Protein AF-A0A553GYI3-F1 (afdb_monomer)

Solvent-accessible surface area (backbone atoms only — not comparable to full-atom values): 8095 Å² total; per-residue (Å²): 135,85,79,79,66,85,80,42,72,67,53,50,47,50,53,42,40,75,44,46,32,58,53,57,72,80,40,78,43,75,52,70,66,62,56,59,70,70,54,54,85,76,44,26,36,29,45,31,38,32,39,25,44,43,96,91,39,83,45,77,50,72,36,39,35,34,48,48,98,89,62,48,64,34,32,37,47,100,90,34,72,37,76,42,65,71,62,48,18,70,77,68,65,23,85,49,63,40,49,51,31,35,29,43,37,49,65,24,78,34,83,45,77,44,95,89,56,53,69,46,81,40,67,64,55,57,80,74,84,80,76,77,77,71,85,79,125

Nearest PDB structures (foldseek):
  8brf-assembly1_BBB  TM=6.113E-01  e=5.119E-04  Yersinia enterocolitica
  8brf-assembly1_AAA  TM=6.196E-01  e=8.905E-04  Yersinia enterocolitica
  6e2q-assembly2_B  TM=3.342E-01  e=2.825E-01  Homo sapiens
  6e2q-assembly1_A  TM=3.358E-01  e=2.986E-01  Homo sapiens
  7w3h-assembly1_x  TM=4.274E-01  e=4.163E-01  Homo sapiens

pLDDT: mean 78.38, std 17.61, range [25.88, 95.12]

Radius of gyration: 17.01 Å; Cα contacts (8 Å, |Δi|>4): 249; chains: 1; bounding box: 33×55×49 Å

Organism: NCBI:txid2593654

Structure (mmCIF, N/CA/C/O backbone):
data_AF-A0A553GYI3-F1
#
_entry.id   AF-A0A553GYI3-F1
#
loop_
_atom_site.group_PDB
_atom_site.id
_atom_site.type_symbol
_atom_site.label_atom_id
_atom_site.label_alt_id
_atom_site.label_comp_id
_atom_site.label_asym_id
_atom_site.label_entity_id
_atom_site.label_seq_id
_atom_site.pdbx_PDB_ins_code
_atom_site.Cartn_x
_atom_site.Cartn_y
_atom_site.Cartn_z
_atom_site.occupancy
_atom_site.B_iso_or_equiv
_atom_site.auth_seq_id
_atom_site.auth_comp_id
_atom_site.auth_asym_id
_atom_site.auth_atom_id
_atom_site.pdbx_PDB_model_num
ATOM 1 N N . MET A 1 1 ? 20.764 -22.809 6.190 1.00 31.16 1 MET A N 1
ATOM 2 C CA . MET A 1 1 ? 20.526 -21.405 5.790 1.00 31.16 1 MET A CA 1
ATOM 3 C C . MET A 1 1 ? 19.316 -21.382 4.873 1.00 31.16 1 MET A C 1
ATOM 5 O O . MET A 1 1 ? 19.435 -21.815 3.736 1.00 31.16 1 MET A O 1
ATOM 9 N N . HIS A 1 2 ? 18.145 -20.973 5.362 1.00 30.23 2 HIS A N 1
ATOM 10 C CA . HIS A 1 2 ? 16.983 -20.775 4.495 1.00 30.23 2 HIS A CA 1
ATOM 11 C C . HIS A 1 2 ? 17.112 -19.396 3.845 1.00 30.23 2 HIS A C 1
ATOM 13 O O . HIS A 1 2 ? 16.988 -18.383 4.527 1.00 30.23 2 HIS A O 1
ATOM 19 N N . GLN A 1 3 ? 17.404 -19.350 2.543 1.00 25.88 3 GLN A N 1
ATOM 20 C CA . GLN A 1 3 ? 17.161 -18.144 1.757 1.00 25.88 3 GLN A CA 1
ATOM 21 C C . GLN A 1 3 ? 15.650 -17.904 1.771 1.00 25.88 3 GLN A C 1
ATOM 23 O O . GLN A 1 3 ? 14.891 -18.672 1.180 1.00 25.88 3 GLN A O 1
ATOM 28 N N . ALA A 1 4 ? 15.204 -16.879 2.495 1.00 32.81 4 ALA A N 1
ATOM 29 C CA . ALA A 1 4 ? 13.847 -16.380 2.359 1.00 32.81 4 ALA A CA 1
ATOM 30 C C . ALA A 1 4 ? 13.695 -15.883 0.914 1.00 32.81 4 ALA A C 1
ATOM 32 O O . ALA A 1 4 ? 14.394 -14.958 0.500 1.00 32.81 4 ALA A O 1
ATOM 33 N N . GLY A 1 5 ? 12.840 -16.542 0.128 1.00 38.22 5 GLY A N 1
ATOM 34 C CA . GLY A 1 5 ? 12.457 -16.054 -1.196 1.00 38.22 5 GLY A CA 1
ATOM 35 C C . GLY A 1 5 ? 11.817 -14.659 -1.110 1.00 38.22 5 GLY A C 1
ATOM 36 O O . GLY A 1 5 ? 11.499 -14.197 -0.010 1.00 38.22 5 GLY A O 1
ATOM 37 N N . PRO A 1 6 ? 11.616 -13.966 -2.245 1.00 52.84 6 PRO A N 1
ATOM 38 C CA . PRO A 1 6 ? 10.944 -12.670 -2.244 1.00 52.84 6 PRO A CA 1
ATOM 39 C C . PRO A 1 6 ? 9.580 -12.796 -1.550 1.00 52.84 6 PRO A C 1
ATOM 41 O O . PRO A 1 6 ? 8.771 -13.651 -1.912 1.00 52.84 6 PRO A O 1
ATOM 44 N N . LEU A 1 7 ? 9.343 -11.973 -0.523 1.00 63.25 7 LEU A N 1
ATOM 45 C CA . LEU A 1 7 ? 8.079 -11.940 0.213 1.00 63.25 7 LEU A CA 1
ATOM 46 C C . LEU A 1 7 ? 6.941 -11.588 -0.753 1.00 63.25 7 LEU A C 1
ATOM 48 O O . LEU A 1 7 ? 6.833 -10.455 -1.217 1.00 63.25 7 LEU A O 1
ATOM 52 N N . THR A 1 8 ? 6.096 -12.570 -1.060 1.00 85.88 8 THR A N 1
ATOM 53 C CA . THR A 1 8 ? 4.860 -12.357 -1.818 1.00 85.88 8 THR A CA 1
ATOM 54 C C . THR A 1 8 ? 3.814 -11.682 -0.930 1.00 85.88 8 THR A C 1
ATOM 56 O O . THR A 1 8 ? 3.891 -11.759 0.299 1.00 85.88 8 THR A O 1
ATOM 59 N N . LEU A 1 9 ? 2.803 -11.039 -1.522 1.00 87.88 9 LEU A N 1
ATOM 60 C CA . LEU A 1 9 ? 1.692 -10.474 -0.743 1.00 87.88 9 LEU A CA 1
ATOM 61 C C . LEU A 1 9 ? 0.958 -11.549 0.060 1.00 87.88 9 LEU A C 1
ATOM 63 O O . LEU A 1 9 ? 0.526 -11.290 1.179 1.00 87.88 9 LEU A O 1
ATOM 67 N N . GLU A 1 10 ? 0.846 -12.757 -0.486 1.00 88.88 10 GLU A N 1
ATOM 68 C CA . GLU A 1 10 ? 0.282 -13.915 0.197 1.00 88.88 10 GLU A CA 1
ATOM 69 C C . GLU A 1 10 ? 1.124 -14.298 1.416 1.00 88.88 10 GLU A C 1
ATOM 71 O O . GLU A 1 10 ? 0.564 -14.538 2.484 1.00 88.88 10 GLU A O 1
ATOM 76 N N . GLY A 1 11 ? 2.454 -14.296 1.282 1.00 86.19 11 GLY A N 1
ATOM 77 C CA . GLY A 1 11 ? 3.378 -14.543 2.387 1.00 86.19 11 GLY A CA 1
ATOM 78 C C . GLY A 1 11 ? 3.298 -13.462 3.465 1.00 86.19 11 GLY A C 1
ATOM 79 O O . GLY A 1 11 ? 3.209 -13.781 4.648 1.00 86.19 11 GLY A O 1
ATOM 80 N N . ILE A 1 12 ? 3.243 -12.185 3.068 1.00 85.94 12 ILE A N 1
ATOM 81 C CA . ILE A 1 12 ? 3.047 -11.058 3.993 1.00 85.94 12 ILE A CA 1
ATOM 82 C C . ILE A 1 12 ? 1.719 -11.217 4.741 1.00 85.94 12 ILE A C 1
ATOM 84 O O . ILE A 1 12 ? 1.691 -11.149 5.968 1.00 85.94 12 ILE A O 1
ATOM 88 N N . ALA A 1 13 ? 0.625 -11.473 4.021 1.00 88.62 13 ALA A N 1
ATOM 89 C CA . ALA A 1 13 ? -0.691 -11.651 4.619 1.00 88.62 13 ALA A CA 1
ATOM 90 C C . ALA A 1 13 ? -0.726 -12.852 5.574 1.00 88.62 13 ALA A C 1
ATOM 92 O O . ALA A 1 13 ? -1.272 -12.738 6.668 1.00 88.62 13 ALA A O 1
ATOM 93 N N . ALA A 1 14 ? -0.132 -13.985 5.193 1.00 87.38 14 ALA A N 1
ATOM 94 C CA . ALA A 1 14 ? -0.047 -15.169 6.044 1.00 87.38 14 ALA A CA 1
ATOM 95 C C . ALA A 1 14 ? 0.734 -14.888 7.335 1.00 87.38 14 ALA A C 1
ATOM 97 O O . ALA A 1 14 ? 0.247 -15.214 8.415 1.00 87.38 14 ALA A O 1
ATOM 98 N N . ASN A 1 15 ? 1.887 -14.220 7.236 1.00 84.50 15 ASN A N 1
ATOM 99 C CA . ASN A 1 15 ? 2.697 -13.855 8.397 1.00 84.50 15 ASN A CA 1
ATOM 100 C C . ASN A 1 15 ? 1.944 -12.907 9.336 1.00 84.50 15 ASN A C 1
ATOM 102 O O . ASN A 1 15 ? 1.905 -13.138 10.539 1.00 84.50 15 ASN A O 1
ATOM 106 N N . LEU A 1 16 ? 1.294 -11.871 8.800 1.00 84.25 16 LEU A N 1
ATOM 107 C CA . LEU A 1 16 ? 0.513 -10.932 9.608 1.00 84.25 16 LEU A CA 1
ATOM 108 C C . LEU A 1 16 ? -0.682 -11.612 10.296 1.00 84.25 16 LEU A C 1
ATOM 110 O O . LEU A 1 16 ? -0.928 -11.358 11.473 1.00 84.25 16 LEU A O 1
ATOM 114 N N . ARG A 1 17 ? -1.383 -12.529 9.611 1.00 85.19 17 ARG A N 1
ATOM 115 C CA . ARG A 1 17 ? -2.445 -13.334 10.243 1.00 85.19 17 ARG A CA 1
ATOM 116 C C . ARG A 1 17 ? -1.903 -14.246 11.336 1.00 85.19 17 ARG A C 1
ATOM 118 O O . ARG A 1 17 ? -2.538 -14.361 12.375 1.00 85.19 17 ARG A O 1
ATOM 125 N N . ALA A 1 18 ? -0.746 -14.872 11.121 1.00 80.94 18 ALA A N 1
ATOM 126 C CA . ALA A 1 18 ? -0.103 -15.725 12.121 1.00 80.94 18 ALA A CA 1
ATOM 127 C C . ALA A 1 18 ? 0.301 -14.943 13.379 1.00 80.94 18 ALA A C 1
ATOM 129 O O . ALA A 1 18 ? 0.309 -15.495 14.474 1.00 80.94 18 ALA A O 1
ATOM 130 N N . LEU A 1 19 ? 0.592 -13.652 13.223 1.00 78.31 19 LEU A N 1
ATOM 131 C CA . LEU A 1 19 ? 0.832 -12.736 14.329 1.00 78.31 19 LEU A CA 1
ATOM 132 C C . LEU A 1 19 ? -0.481 -12.272 15.002 1.00 78.31 19 LEU A C 1
ATOM 134 O O . LEU A 1 19 ? -0.448 -11.751 16.105 1.00 78.31 19 LEU A O 1
ATOM 138 N N . GLY A 1 20 ? -1.649 -12.500 14.400 1.00 77.31 20 GLY A N 1
ATOM 139 C CA . GLY A 1 20 ? -2.949 -12.144 14.978 1.00 77.31 20 GLY A CA 1
ATOM 140 C C . GLY A 1 20 ? -3.533 -10.827 14.464 1.00 77.31 20 GLY A C 1
ATOM 141 O O . GLY A 1 20 ? -4.479 -10.314 15.055 1.00 77.31 20 GLY A O 1
ATOM 142 N N . ALA A 1 21 ? -2.998 -10.275 13.371 1.00 82.81 21 ALA A N 1
ATOM 143 C CA . ALA A 1 21 ? -3.609 -9.136 12.692 1.00 82.81 21 ALA A CA 1
ATOM 144 C C . ALA A 1 21 ? -4.855 -9.559 11.886 1.00 82.81 21 ALA A C 1
ATOM 146 O O . ALA A 1 21 ? -4.872 -10.621 11.253 1.00 82.81 21 ALA A O 1
ATOM 147 N N . ASP A 1 22 ? -5.877 -8.697 11.833 1.00 87.31 22 ASP A N 1
ATOM 148 C CA . ASP A 1 22 ? -7.035 -8.884 10.947 1.00 87.31 22 ASP A CA 1
ATOM 149 C C . ASP A 1 22 ? -6.661 -8.485 9.512 1.00 87.31 22 ASP A C 1
ATOM 151 O O . ASP A 1 22 ? -6.622 -7.306 9.140 1.00 87.31 22 ASP A O 1
ATOM 155 N N . VAL A 1 23 ? -6.357 -9.500 8.704 1.00 90.00 23 VAL A N 1
ATOM 156 C CA . VAL A 1 23 ? -5.934 -9.346 7.312 1.00 90.00 23 VAL A CA 1
ATOM 157 C C . VAL A 1 23 ? -6.929 -10.024 6.378 1.00 90.00 23 VAL A C 1
ATOM 159 O O . VAL A 1 23 ? -7.131 -11.242 6.424 1.00 90.00 23 VAL A O 1
ATOM 162 N N . GLY A 1 24 ? -7.501 -9.238 5.467 1.00 90.81 24 GLY A N 1
ATOM 163 C CA . GLY A 1 24 ? -8.429 -9.706 4.438 1.00 90.81 24 GLY A CA 1
ATOM 164 C C . GLY A 1 24 ? -7.768 -10.609 3.394 1.00 90.81 24 GLY A C 1
ATOM 165 O O . GLY A 1 24 ? -6.581 -10.909 3.462 1.00 90.81 24 GLY A O 1
ATOM 166 N N . LEU A 1 25 ? -8.532 -11.063 2.403 1.00 91.81 25 LEU A N 1
ATOM 167 C CA . LEU A 1 25 ? -7.996 -11.857 1.291 1.00 91.81 25 LEU A CA 1
ATOM 168 C C . LEU A 1 25 ? -7.162 -10.991 0.336 1.00 91.81 25 LEU A C 1
ATOM 170 O O . LEU A 1 25 ? -7.460 -9.807 0.156 1.00 91.81 25 LEU A O 1
ATOM 174 N N . VAL A 1 26 ? -6.156 -11.598 -0.301 1.00 93.50 26 VAL A N 1
ATOM 175 C CA . VAL A 1 26 ? -5.424 -10.960 -1.403 1.00 93.50 26 VAL A CA 1
ATOM 176 C C . VAL A 1 26 ? -6.353 -10.861 -2.610 1.00 93.50 26 VAL A C 1
ATOM 178 O O . VAL A 1 26 ? -7.018 -11.830 -2.976 1.00 93.50 26 VAL A O 1
ATOM 181 N N . LYS A 1 27 ? -6.415 -9.680 -3.218 1.00 93.94 27 LYS A N 1
ATOM 182 C CA . LYS A 1 27 ? -7.247 -9.379 -4.383 1.00 93.94 27 LYS A CA 1
ATOM 183 C C . LYS A 1 27 ? -6.372 -8.869 -5.514 1.00 93.94 27 LYS A C 1
ATOM 185 O O . LYS A 1 2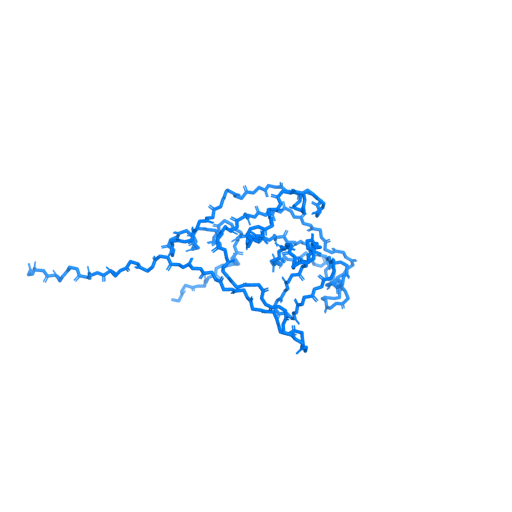7 ? -5.460 -8.082 -5.274 1.00 93.94 27 LYS A O 1
ATOM 190 N N . LYS A 1 28 ? -6.673 -9.282 -6.744 1.00 94.38 28 LYS A N 1
ATOM 191 C CA . LYS A 1 28 ? -6.074 -8.691 -7.947 1.00 94.38 28 LYS A CA 1
ATOM 192 C C . LYS A 1 28 ? -6.652 -7.301 -8.184 1.00 94.38 28 LYS A C 1
ATOM 194 O O . LYS A 1 28 ? -7.809 -7.051 -7.847 1.00 94.38 28 LYS A O 1
ATOM 199 N N . VAL A 1 29 ? -5.846 -6.414 -8.750 1.00 94.62 29 VAL A N 1
ATOM 200 C CA . VAL A 1 29 ? -6.256 -5.046 -9.071 1.00 94.62 29 VAL A CA 1
ATOM 201 C C . VAL A 1 29 ? -5.391 -4.489 -10.193 1.00 94.62 29 VAL A C 1
ATOM 203 O O . VAL A 1 29 ? -4.212 -4.816 -10.272 1.00 94.62 29 VAL A O 1
ATOM 206 N N . GLU A 1 30 ? -5.974 -3.637 -11.030 1.00 92.75 30 GLU A N 1
ATOM 207 C CA . GLU A 1 30 ? -5.279 -2.985 -12.148 1.00 92.75 30 GLU A CA 1
ATOM 208 C C . GLU A 1 30 ? -5.114 -1.476 -11.919 1.00 92.75 30 GLU A C 1
ATOM 210 O O . GLU A 1 30 ? -4.207 -0.845 -12.466 1.00 92.75 30 GLU A O 1
ATOM 215 N N . HIS A 1 31 ? -5.957 -0.883 -11.066 1.00 92.88 31 HIS A N 1
ATOM 216 C CA . HIS A 1 31 ? -6.006 0.558 -10.851 1.00 92.88 31 HIS A CA 1
ATOM 217 C C . HIS A 1 31 ? -5.974 0.932 -9.369 1.00 92.88 31 HIS A C 1
ATOM 219 O O . HIS A 1 31 ? -6.669 0.361 -8.529 1.00 92.88 31 HIS A O 1
ATOM 225 N N . MET A 1 32 ? -5.197 1.967 -9.045 1.00 92.62 32 MET A N 1
ATOM 226 C CA . MET A 1 32 ? -5.105 2.491 -7.677 1.00 92.62 32 MET A CA 1
ATOM 227 C C . MET A 1 32 ? -6.442 3.026 -7.155 1.00 92.62 32 MET A C 1
ATOM 229 O O . MET A 1 32 ? -6.702 2.956 -5.952 1.00 92.62 32 MET A O 1
ATOM 233 N N . ASP A 1 33 ? -7.303 3.516 -8.047 1.00 92.44 33 ASP A N 1
ATOM 234 C CA . ASP A 1 33 ? -8.615 4.055 -7.688 1.00 92.44 33 ASP A CA 1
ATOM 235 C C . ASP A 1 33 ? -9.535 2.995 -7.074 1.00 92.44 33 ASP A C 1
ATOM 237 O O . ASP A 1 33 ? -10.296 3.300 -6.154 1.00 92.44 33 ASP A O 1
ATOM 241 N N . ASP A 1 34 ? -9.434 1.737 -7.510 1.00 93.06 34 ASP A N 1
ATOM 242 C CA . ASP A 1 34 ? -10.210 0.633 -6.935 1.00 93.06 34 ASP A CA 1
ATOM 243 C C . ASP A 1 34 ? -9.804 0.363 -5.485 1.00 93.06 34 ASP A C 1
ATOM 245 O O . ASP A 1 34 ? -10.651 0.206 -4.601 1.00 93.06 34 ASP A O 1
ATOM 249 N N . ILE A 1 35 ? -8.498 0.408 -5.216 1.00 93.25 35 ILE A N 1
ATOM 250 C CA . ILE A 1 35 ? -7.945 0.267 -3.867 1.00 93.25 35 ILE A CA 1
ATOM 251 C C . ILE A 1 35 ? -8.433 1.429 -2.996 1.00 93.25 35 ILE A C 1
ATOM 253 O O . ILE A 1 35 ? -8.989 1.212 -1.917 1.00 93.25 35 ILE A O 1
ATOM 257 N N . ALA A 1 36 ? -8.299 2.661 -3.495 1.00 90.81 36 ALA A N 1
ATOM 258 C CA . ALA A 1 36 ? -8.675 3.890 -2.801 1.00 90.81 36 ALA A CA 1
ATOM 259 C C . ALA A 1 36 ? -10.171 3.971 -2.452 1.00 90.81 36 ALA A C 1
ATOM 261 O O . ALA A 1 36 ? -10.529 4.529 -1.405 1.00 90.81 36 ALA A O 1
ATOM 262 N N . ARG A 1 37 ? -11.040 3.431 -3.318 1.00 91.38 37 ARG A N 1
ATOM 263 C CA . ARG A 1 37 ? -12.485 3.303 -3.075 1.00 91.38 37 ARG A CA 1
ATOM 264 C C . ARG A 1 37 ? -12.804 2.234 -2.037 1.00 91.38 37 ARG A C 1
ATOM 266 O O . ARG A 1 37 ? -13.727 2.419 -1.252 1.00 91.38 37 ARG A O 1
ATOM 273 N N . SER A 1 38 ? -12.043 1.141 -2.016 1.00 90.62 38 SER A N 1
ATOM 274 C CA . SER A 1 38 ? -12.284 0.029 -1.093 1.00 90.62 38 SER A CA 1
ATOM 275 C C . SER A 1 38 ? -11.788 0.279 0.339 1.00 90.62 38 SER A C 1
ATOM 277 O O . SER A 1 38 ? -12.233 -0.402 1.262 1.00 90.62 38 SER A O 1
ATOM 279 N N . LEU A 1 39 ? -10.887 1.248 0.537 1.00 89.19 39 LEU A N 1
ATOM 280 C CA . LEU A 1 39 ? -10.287 1.549 1.837 1.00 89.19 39 LEU A CA 1
ATOM 281 C C . LEU A 1 39 ? -11.231 2.340 2.762 1.00 89.19 39 LEU A C 1
ATOM 283 O O . LEU A 1 39 ? -11.610 3.465 2.420 1.00 89.19 39 LEU A O 1
ATOM 287 N N . PRO A 1 40 ? -11.556 1.830 3.963 1.00 83.62 40 PRO A N 1
ATOM 288 C CA . PRO A 1 40 ? -12.313 2.588 4.954 1.00 83.62 40 PRO A CA 1
ATOM 289 C C . PRO A 1 40 ? -11.459 3.683 5.628 1.00 83.62 40 PRO A C 1
ATOM 291 O O . PRO A 1 40 ? -10.230 3.713 5.530 1.00 83.62 40 PRO A O 1
ATOM 294 N N . ARG A 1 41 ? -12.125 4.632 6.304 1.00 78.62 41 ARG A N 1
ATOM 295 C CA . ARG A 1 41 ? -11.489 5.738 7.061 1.00 78.62 41 ARG A CA 1
ATOM 296 C C . ARG A 1 41 ? -11.183 5.386 8.526 1.00 78.62 41 ARG A C 1
ATOM 298 O O . ARG A 1 41 ? -10.782 6.252 9.288 1.00 78.62 41 ARG A O 1
ATOM 305 N N . 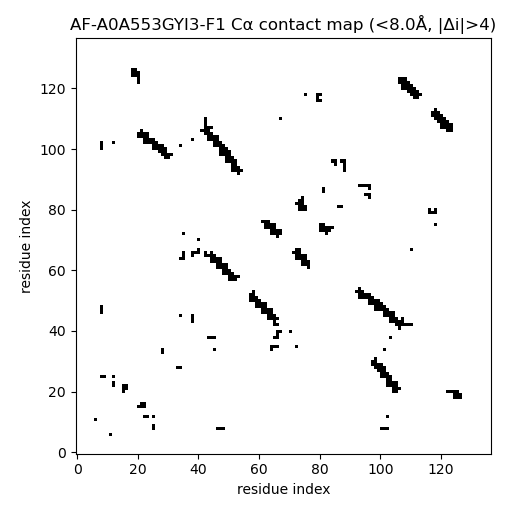ASP A 1 42 ? -11.345 4.129 8.910 1.00 77.19 42 ASP A N 1
ATOM 306 C CA . ASP A 1 42 ? -11.300 3.621 10.290 1.00 77.19 42 ASP A CA 1
ATOM 307 C C . ASP A 1 42 ? -9.890 3.264 10.798 1.00 77.19 42 ASP A C 1
ATOM 309 O O . ASP A 1 42 ? -9.742 2.545 11.778 1.00 77.19 42 ASP A O 1
ATOM 313 N N . GLY A 1 43 ? -8.839 3.715 10.112 1.00 73.12 43 GLY A N 1
ATOM 314 C CA . GLY A 1 43 ? -7.474 3.278 10.414 1.00 73.12 43 GLY A CA 1
ATOM 315 C C . GLY A 1 43 ? -6.995 2.093 9.574 1.00 73.12 43 GLY A C 1
ATOM 316 O O . GLY A 1 43 ? -5.797 1.876 9.517 1.00 73.12 43 GLY A O 1
ATOM 317 N N . SER A 1 44 ? -7.835 1.421 8.784 1.00 85.25 44 SER A N 1
ATOM 318 C CA . SER A 1 44 ? -7.369 0.339 7.896 1.00 85.25 44 SER A CA 1
ATOM 319 C C . SER A 1 44 ? -6.394 0.811 6.810 1.00 85.25 44 SER A C 1
ATOM 321 O O . SER A 1 44 ? -6.449 1.953 6.333 1.00 85.25 44 SER A O 1
ATOM 323 N N . VAL A 1 45 ? -5.511 -0.088 6.387 1.00 90.69 45 VAL A N 1
ATOM 324 C CA . VAL A 1 45 ? -4.524 0.129 5.320 1.00 90.69 45 VAL A CA 1
ATOM 325 C C . VAL A 1 45 ? -4.604 -0.990 4.289 1.00 90.69 45 VAL A C 1
ATOM 327 O O . VAL A 1 45 ? -5.037 -2.099 4.591 1.00 90.69 45 VAL A O 1
ATOM 330 N N . ALA A 1 46 ? -4.170 -0.718 3.065 1.00 93.00 46 ALA A N 1
ATOM 331 C CA . ALA A 1 46 ? -3.951 -1.733 2.048 1.00 93.00 46 ALA A CA 1
ATOM 332 C C . ALA A 1 46 ? -2.450 -1.903 1.849 1.00 93.00 46 ALA A C 1
ATOM 334 O O . ALA A 1 46 ? -1.755 -0.918 1.620 1.00 93.00 46 ALA A O 1
ATOM 335 N N . ILE A 1 47 ? -1.955 -3.134 1.893 1.00 93.50 47 ILE A N 1
ATOM 336 C CA . ILE A 1 47 ? -0.632 -3.461 1.363 1.00 93.50 47 ILE A CA 1
ATOM 337 C C . ILE A 1 47 ? -0.831 -3.771 -0.114 1.00 93.50 47 ILE A C 1
ATOM 339 O O . ILE A 1 47 ? -1.648 -4.625 -0.459 1.00 93.50 47 ILE A O 1
ATOM 343 N N . VAL A 1 48 ? -0.126 -3.056 -0.981 1.00 94.75 48 VAL A N 1
ATOM 344 C CA . VAL A 1 48 ? -0.290 -3.111 -2.432 1.00 94.75 48 VAL A CA 1
ATOM 345 C C . VAL A 1 48 ? 1.015 -3.549 -3.061 1.00 94.75 48 VAL A C 1
ATOM 347 O O . VAL A 1 48 ? 2.053 -2.920 -2.867 1.00 94.75 48 VAL A O 1
ATOM 350 N N . GLY A 1 49 ? 0.946 -4.621 -3.837 1.00 93.56 49 GLY A N 1
ATOM 351 C CA . GLY A 1 49 ? 2.020 -5.046 -4.714 1.00 93.56 49 GLY A CA 1
ATOM 352 C C . GLY A 1 49 ? 1.988 -4.205 -5.978 1.00 93.56 49 GLY A C 1
ATOM 353 O O . GLY A 1 49 ? 0.962 -4.128 -6.662 1.00 93.56 49 GLY A O 1
ATOM 354 N N . ILE A 1 50 ? 3.121 -3.587 -6.284 1.00 93.31 50 ILE A N 1
ATOM 355 C CA . ILE A 1 50 ? 3.336 -2.788 -7.482 1.00 93.31 50 ILE A CA 1
ATOM 356 C C . ILE A 1 50 ? 4.471 -3.386 -8.305 1.00 93.31 50 ILE A C 1
ATOM 358 O O . ILE A 1 50 ? 5.414 -3.971 -7.773 1.00 93.31 50 ILE A O 1
ATOM 362 N N . LEU A 1 51 ? 4.371 -3.242 -9.618 1.00 92.06 51 LEU A N 1
ATOM 363 C CA . LEU A 1 51 ? 5.390 -3.668 -10.563 1.00 92.06 51 LEU A CA 1
ATOM 364 C C . LEU A 1 51 ? 5.766 -2.501 -11.468 1.00 92.06 51 LEU A C 1
ATOM 366 O O . LEU A 1 51 ? 4.889 -1.791 -11.962 1.00 92.06 51 LEU A O 1
ATOM 370 N N . GLY A 1 52 ? 7.059 -2.318 -11.697 1.00 89.75 52 GLY A N 1
ATOM 371 C CA . GLY A 1 52 ? 7.596 -1.306 -12.600 1.00 89.75 52 GLY A CA 1
ATOM 372 C C . GLY A 1 52 ? 8.739 -1.861 -13.433 1.00 89.75 52 GLY A C 1
ATOM 373 O O . GLY A 1 52 ? 9.253 -2.942 -13.151 1.00 89.75 52 GLY A O 1
ATOM 374 N N . ASP A 1 53 ? 9.133 -1.116 -14.459 1.00 89.69 53 ASP A N 1
ATOM 375 C CA . ASP A 1 53 ? 10.279 -1.463 -15.296 1.00 89.69 53 ASP A CA 1
ATOM 376 C C . ASP A 1 53 ? 11.448 -0.535 -14.965 1.00 89.69 53 ASP A C 1
ATOM 378 O O . ASP A 1 53 ? 11.337 0.690 -15.085 1.00 89.69 53 ASP A O 1
ATOM 382 N N . PHE A 1 54 ? 12.567 -1.128 -14.553 1.00 86.19 54 PHE A N 1
ATOM 383 C CA . PHE A 1 54 ? 13.827 -0.449 -14.280 1.00 86.19 54 PHE A CA 1
ATOM 384 C C . PHE A 1 54 ? 14.898 -1.021 -15.206 1.00 86.19 54 PHE A C 1
ATOM 386 O O . PHE A 1 54 ? 15.211 -2.206 -15.133 1.00 86.19 54 PHE A O 1
ATOM 393 N N . GLN A 1 55 ? 15.437 -0.196 -16.109 1.00 86.44 55 GLN A N 1
ATOM 394 C CA . GLN A 1 55 ? 16.507 -0.599 -17.039 1.00 86.44 55 GLN A CA 1
ATOM 395 C C . GLN A 1 55 ? 16.202 -1.893 -17.829 1.00 86.44 55 GLN A C 1
ATOM 397 O O . GLN A 1 55 ? 17.073 -2.727 -18.054 1.00 86.44 55 GLN A O 1
ATOM 402 N N . GLY A 1 56 ? 14.943 -2.075 -18.243 1.00 82.50 56 GLY A N 1
ATOM 403 C CA . GLY A 1 56 ? 14.499 -3.259 -18.989 1.00 82.50 56 GLY A CA 1
ATOM 404 C C . GLY A 1 56 ? 14.219 -4.499 -18.132 1.00 82.50 56 GLY A C 1
ATOM 405 O O . GLY A 1 56 ? 13.846 -5.532 -18.680 1.00 82.50 56 GLY A O 1
ATOM 406 N N . GLN A 1 57 ? 14.352 -4.408 -16.806 1.00 85.00 57 GLN A N 1
ATOM 407 C CA . GLN A 1 57 ? 13.992 -5.473 -15.871 1.00 85.00 57 GLN A CA 1
ATOM 408 C C . GLN A 1 57 ? 12.707 -5.142 -15.112 1.00 85.00 57 GLN A C 1
ATOM 410 O O . GLN A 1 57 ? 12.492 -4.007 -14.682 1.00 85.00 57 GLN A O 1
ATOM 415 N N . ARG A 1 58 ? 11.863 -6.160 -14.915 1.00 85.06 58 ARG A N 1
ATOM 416 C CA . ARG A 1 58 ? 10.643 -6.043 -14.116 1.00 85.06 58 ARG A CA 1
ATOM 417 C C . ARG A 1 58 ? 11.002 -6.077 -12.632 1.00 85.06 58 ARG A C 1
ATOM 419 O O . ARG A 1 58 ? 11.539 -7.071 -12.151 1.00 85.06 58 ARG A O 1
ATOM 426 N N . VAL A 1 59 ? 10.672 -5.015 -11.907 1.00 85.06 59 VAL A N 1
ATOM 427 C CA . VAL A 1 59 ? 10.919 -4.879 -10.467 1.00 85.06 59 VAL A CA 1
ATOM 428 C C . VAL A 1 59 ? 9.589 -4.877 -9.726 1.00 85.06 59 VAL A C 1
ATOM 430 O O . VAL A 1 59 ? 8.695 -4.089 -10.038 1.00 85.06 59 VAL A O 1
ATOM 433 N N . GLY A 1 60 ? 9.459 -5.771 -8.746 1.00 86.62 60 GLY A N 1
ATOM 434 C CA . GLY A 1 60 ? 8.331 -5.812 -7.819 1.00 86.62 60 GLY A CA 1
ATOM 435 C C . GLY A 1 60 ? 8.648 -5.080 -6.523 1.00 86.62 60 GLY A C 1
ATOM 436 O O . GLY A 1 60 ? 9.758 -5.185 -6.005 1.00 86.62 60 GLY A O 1
ATOM 437 N N . HIS A 1 61 ? 7.665 -4.355 -5.998 1.00 88.88 61 HIS A N 1
ATOM 438 C CA . HIS A 1 61 ? 7.759 -3.662 -4.717 1.00 88.88 61 HIS A CA 1
ATOM 439 C C . HIS A 1 61 ? 6.414 -3.693 -3.983 1.00 88.88 61 HIS A C 1
ATOM 441 O O . HIS A 1 61 ? 5.375 -3.939 -4.597 1.00 88.88 61 HIS A O 1
ATOM 447 N N . ALA A 1 62 ? 6.421 -3.456 -2.673 1.00 90.25 62 ALA A N 1
ATOM 448 C CA . ALA A 1 62 ? 5.207 -3.372 -1.868 1.00 90.25 62 ALA A CA 1
ATOM 449 C C . ALA A 1 62 ? 5.115 -2.006 -1.187 1.00 90.25 62 ALA A C 1
ATOM 451 O O . ALA A 1 62 ? 6.086 -1.528 -0.606 1.00 90.25 62 ALA A O 1
ATOM 452 N N . VAL A 1 63 ? 3.933 -1.399 -1.237 1.00 91.44 63 VAL A N 1
ATOM 453 C CA . VAL A 1 63 ? 3.641 -0.103 -0.613 1.00 91.44 63 VAL A CA 1
ATOM 454 C C . VAL A 1 63 ? 2.384 -0.193 0.235 1.00 91.44 63 VAL A C 1
ATOM 456 O O . VAL A 1 63 ? 1.544 -1.070 0.035 1.00 91.44 63 VAL A O 1
ATOM 459 N N . TYR A 1 64 ? 2.227 0.736 1.166 1.00 91.81 64 TYR A N 1
ATOM 460 C CA . TYR A 1 64 ? 1.010 0.876 1.952 1.00 91.81 64 TYR A CA 1
ATOM 461 C C . TYR A 1 64 ? 0.140 1.980 1.363 1.00 91.81 64 TYR A C 1
ATOM 463 O O . TYR A 1 64 ? 0.633 3.040 0.990 1.00 91.81 64 TYR A O 1
ATOM 471 N N . VAL A 1 65 ? -1.167 1.764 1.313 1.00 92.81 65 VAL A N 1
ATOM 472 C CA . VAL A 1 65 ? -2.146 2.753 0.865 1.00 92.81 65 VAL A CA 1
ATOM 473 C C . VAL A 1 65 ? -3.168 2.958 1.964 1.00 92.81 65 VAL A C 1
ATOM 475 O O . VAL A 1 65 ? -3.689 2.002 2.536 1.00 92.81 65 VAL A O 1
ATOM 478 N N . PHE A 1 66 ? -3.451 4.213 2.289 1.00 90.94 66 PHE A N 1
ATOM 479 C CA . PHE A 1 66 ? -4.346 4.550 3.388 1.00 90.94 66 PHE A CA 1
ATOM 480 C C . PHE A 1 66 ? -5.039 5.890 3.165 1.00 90.94 66 PHE A C 1
ATOM 482 O O . PHE A 1 66 ? -4.589 6.706 2.365 1.00 90.94 66 PHE A O 1
ATOM 489 N N . LYS A 1 67 ? -6.134 6.128 3.892 1.00 87.69 67 LYS A N 1
ATOM 490 C CA . LYS A 1 67 ? -6.735 7.462 4.014 1.00 87.69 67 LYS A CA 1
ATOM 491 C C . LYS A 1 67 ? -6.129 8.200 5.208 1.00 87.69 67 LYS A C 1
ATOM 493 O O . LYS A 1 67 ? -6.089 7.630 6.302 1.00 87.69 67 LYS A O 1
ATOM 498 N N . ASP A 1 68 ? -5.640 9.418 4.977 1.00 83.38 68 ASP A N 1
ATOM 499 C CA . ASP A 1 68 ? -5.158 10.329 6.024 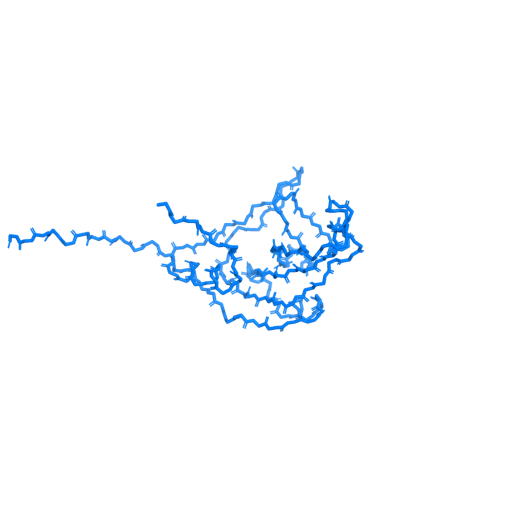1.00 83.38 68 ASP A CA 1
ATOM 500 C C . ASP A 1 68 ? -6.322 10.956 6.819 1.00 83.38 68 ASP A C 1
ATOM 502 O O . ASP A 1 68 ? -7.492 10.674 6.550 1.00 83.38 68 ASP A O 1
ATOM 506 N N . LEU A 1 69 ? -6.012 11.818 7.796 1.00 80.12 69 LEU A N 1
ATOM 507 C CA . LEU A 1 69 ? -7.017 12.478 8.646 1.00 80.12 69 LEU A CA 1
ATOM 508 C C . LEU A 1 69 ? -7.995 13.367 7.857 1.00 80.12 69 LEU A C 1
ATOM 510 O O . LEU A 1 69 ? -9.138 13.536 8.270 1.00 80.12 69 LEU A O 1
ATOM 514 N N . SER A 1 70 ? -7.579 13.900 6.702 1.00 83.88 70 SER A N 1
ATOM 515 C CA . SER A 1 70 ? -8.465 14.645 5.794 1.00 83.88 70 SER A CA 1
ATOM 516 C C . SER A 1 70 ? -9.334 13.722 4.928 1.00 83.88 70 SER A C 1
ATOM 518 O O . SER A 1 70 ? -10.232 14.171 4.216 1.00 83.88 70 SER A O 1
ATOM 520 N N . GLY A 1 71 ? -9.078 12.413 4.975 1.00 83.88 71 GLY A N 1
ATOM 521 C CA . GLY A 1 71 ? -9.714 11.410 4.136 1.00 83.88 71 GLY A CA 1
ATOM 522 C C . GLY A 1 71 ? -9.102 11.275 2.743 1.00 83.88 71 GLY A C 1
ATOM 523 O O . GLY A 1 71 ? -9.675 10.560 1.912 1.00 83.88 71 GLY A O 1
ATOM 524 N N . SER A 1 72 ? -7.968 11.935 2.492 1.00 88.75 72 SER A N 1
ATOM 525 C CA . SER A 1 72 ? -7.220 11.846 1.237 1.00 88.75 72 SER A CA 1
ATOM 526 C C . SER A 1 72 ? -6.441 10.536 1.182 1.00 88.75 72 SER A C 1
ATOM 528 O O . SER A 1 72 ? -5.850 10.119 2.179 1.00 88.75 72 SER A O 1
ATOM 530 N N . THR A 1 73 ? -6.411 9.887 0.018 1.00 91.00 73 THR A N 1
ATOM 531 C CA . THR A 1 73 ? -5.594 8.684 -0.184 1.00 91.00 73 THR A CA 1
ATOM 532 C C . THR A 1 73 ? -4.114 9.060 -0.243 1.00 91.00 73 THR A C 1
ATOM 534 O O . THR A 1 73 ? -3.732 10.012 -0.923 1.00 91.00 73 THR A O 1
ATOM 537 N N . ARG A 1 74 ? -3.282 8.302 0.468 1.00 91.38 74 ARG A N 1
ATOM 538 C CA . ARG A 1 74 ? -1.827 8.438 0.522 1.00 91.38 74 ARG A CA 1
ATOM 539 C C . ARG A 1 74 ? -1.167 7.101 0.246 1.00 91.38 74 ARG A C 1
ATOM 541 O O . ARG A 1 74 ? -1.724 6.054 0.579 1.00 91.38 74 ARG A O 1
ATOM 548 N N . VAL A 1 75 ? 0.030 7.165 -0.324 1.00 91.69 75 VAL A N 1
ATOM 549 C CA . VAL A 1 75 ? 0.914 6.016 -0.516 1.00 91.69 75 VAL A CA 1
ATOM 550 C C . VAL A 1 75 ? 2.092 6.172 0.433 1.00 91.69 75 VAL A C 1
ATOM 552 O O . VAL A 1 75 ? 2.765 7.194 0.396 1.00 91.69 75 VAL A O 1
ATOM 555 N N . MET A 1 76 ? 2.345 5.184 1.280 1.00 89.75 76 MET A N 1
ATOM 556 C CA . MET A 1 76 ? 3.529 5.119 2.127 1.00 89.75 76 MET A CA 1
ATOM 557 C C . MET A 1 76 ? 4.461 4.028 1.622 1.00 89.75 76 MET A C 1
ATOM 559 O O . MET A 1 76 ? 4.059 2.884 1.415 1.00 89.75 76 MET A O 1
ATOM 563 N N . ASP A 1 77 ? 5.719 4.402 1.476 1.00 87.56 77 ASP A N 1
ATOM 564 C CA . ASP A 1 77 ? 6.838 3.509 1.241 1.00 87.56 77 ASP A CA 1
ATOM 565 C C . ASP A 1 77 ? 7.839 3.635 2.401 1.00 87.56 77 ASP A C 1
ATOM 567 O O . ASP A 1 77 ? 7.754 4.555 3.215 1.00 87.56 77 ASP A O 1
ATOM 571 N N . ARG A 1 78 ? 8.830 2.742 2.465 1.00 80.06 78 ARG A N 1
ATOM 572 C CA . ARG A 1 78 ? 9.952 2.832 3.411 1.00 80.06 78 ARG A CA 1
ATOM 573 C C . ARG A 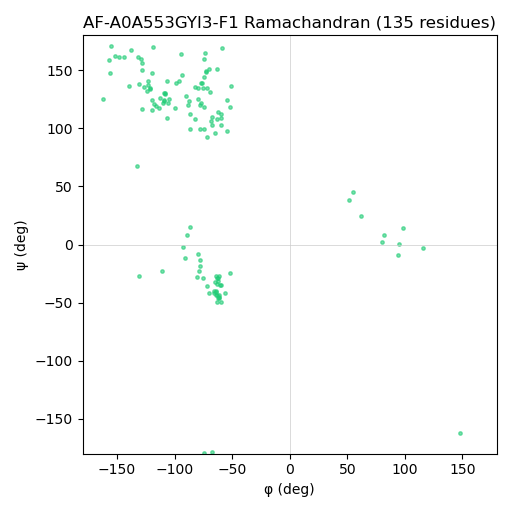1 78 ? 10.666 4.190 3.394 1.00 80.06 78 ARG A C 1
ATOM 575 O O . ARG A 1 78 ? 11.306 4.540 4.378 1.00 80.06 78 ARG A O 1
ATOM 582 N N . THR A 1 79 ? 10.587 4.932 2.288 1.00 81.31 79 THR A N 1
ATOM 583 C CA . THR A 1 79 ? 11.248 6.232 2.114 1.00 81.31 79 THR A CA 1
ATOM 584 C C . THR A 1 79 ? 10.393 7.429 2.530 1.00 81.31 79 THR A C 1
ATOM 586 O O . THR A 1 79 ? 10.919 8.537 2.600 1.00 81.31 79 THR A O 1
ATOM 589 N N . GLY A 1 80 ? 9.093 7.249 2.784 1.00 84.50 80 GLY A N 1
ATOM 590 C CA . GLY A 1 80 ? 8.203 8.346 3.160 1.00 84.50 80 GLY A CA 1
ATOM 591 C C . GLY A 1 80 ? 6.770 8.177 2.667 1.00 84.50 80 GLY A C 1
ATOM 592 O O . GLY A 1 80 ? 6.331 7.083 2.311 1.00 84.50 80 GLY A O 1
ATOM 593 N N . VAL A 1 81 ? 6.027 9.286 2.653 1.00 87.75 81 VAL A N 1
ATOM 594 C CA . VAL A 1 81 ? 4.616 9.316 2.248 1.00 87.75 81 VAL A CA 1
ATOM 595 C C . VAL A 1 81 ? 4.385 10.288 1.116 1.00 87.75 81 VAL A C 1
ATOM 597 O O . VAL A 1 81 ? 4.857 11.423 1.120 1.00 87.75 81 VAL A O 1
ATOM 600 N N . TYR A 1 82 ? 3.583 9.826 0.173 1.00 89.94 82 TYR A N 1
ATOM 601 C CA . TYR A 1 82 ? 3.397 10.405 -1.136 1.00 89.94 82 TYR A CA 1
ATOM 602 C C . TYR A 1 82 ? 1.914 10.539 -1.464 1.00 89.94 82 TYR A C 1
ATOM 604 O O . TYR A 1 82 ? 1.041 9.908 -0.853 1.00 89.94 82 TYR A O 1
ATOM 612 N N . LYS A 1 83 ? 1.614 11.389 -2.445 1.00 90.69 83 LYS A N 1
ATOM 613 C CA . LYS A 1 83 ? 0.244 11.611 -2.913 1.00 90.69 83 LYS A CA 1
ATOM 614 C C . LYS A 1 83 ? -0.188 10.509 -3.875 1.00 90.69 83 LYS A C 1
ATOM 616 O O . LYS A 1 83 ? -1.378 10.227 -3.963 1.00 90.69 83 LYS A O 1
ATOM 621 N N . SER A 1 84 ? 0.757 9.899 -4.589 1.00 91.75 84 SER A N 1
ATOM 622 C CA . SER A 1 84 ? 0.476 8.914 -5.635 1.00 91.75 84 SER A CA 1
ATOM 623 C C . SER A 1 84 ? 1.649 7.957 -5.880 1.00 91.75 84 SER A C 1
ATOM 625 O O . SER A 1 84 ? 2.759 8.190 -5.409 1.00 91.75 84 SER A O 1
ATOM 627 N N . LEU A 1 85 ? 1.422 6.901 -6.674 1.00 91.81 85 LEU A N 1
ATOM 628 C CA . LEU A 1 85 ? 2.511 6.053 -7.184 1.00 91.81 85 LEU A CA 1
ATOM 629 C C . LEU A 1 85 ? 3.468 6.817 -8.109 1.00 91.81 85 LEU A C 1
ATOM 631 O O . LEU A 1 85 ? 4.641 6.470 -8.188 1.00 91.81 85 LEU A O 1
ATOM 635 N N . SER A 1 86 ? 2.999 7.867 -8.788 1.00 91.44 86 SER A N 1
ATOM 636 C CA . SER A 1 86 ? 3.840 8.664 -9.688 1.00 91.44 86 SER A CA 1
ATOM 637 C C . SER A 1 86 ? 4.988 9.354 -8.956 1.00 91.44 86 SER A C 1
ATOM 639 O O . SER A 1 86 ? 6.075 9.482 -9.512 1.00 91.44 86 SER A O 1
ATOM 641 N N . ASP A 1 87 ? 4.778 9.726 -7.693 1.00 90.50 87 ASP A N 1
ATOM 642 C CA . ASP A 1 87 ? 5.830 10.297 -6.849 1.00 90.50 87 ASP A CA 1
ATOM 643 C C . ASP A 1 87 ? 6.947 9.268 -6.573 1.00 90.50 87 ASP A C 1
ATOM 645 O O . ASP A 1 87 ? 8.121 9.625 -6.485 1.00 90.50 87 ASP A O 1
ATOM 649 N N . LEU A 1 88 ? 6.600 7.975 -6.500 1.00 88.81 88 LEU A N 1
ATOM 650 C CA . LEU A 1 88 ? 7.561 6.881 -6.327 1.00 88.81 88 LEU A CA 1
ATOM 651 C C . LEU A 1 88 ? 8.341 6.573 -7.608 1.00 88.81 88 LEU A C 1
ATOM 653 O O . LEU A 1 88 ? 9.486 6.135 -7.520 1.00 88.81 88 LEU A O 1
ATOM 657 N N . ASN A 1 89 ? 7.765 6.819 -8.789 1.00 89.25 89 ASN A N 1
ATOM 658 C CA . ASN A 1 89 ? 8.452 6.578 -10.062 1.00 89.25 89 ASN A CA 1
ATOM 659 C C . ASN A 1 89 ? 9.784 7.339 -10.133 1.00 89.25 89 ASN A C 1
ATOM 661 O O . ASN A 1 89 ? 10.798 6.777 -10.542 1.00 89.25 89 ASN A O 1
ATOM 665 N N . LEU A 1 90 ? 9.790 8.594 -9.665 1.00 83.88 90 LEU A N 1
ATOM 666 C CA . LEU A 1 90 ? 10.982 9.445 -9.617 1.00 83.88 90 LEU A CA 1
ATOM 667 C C . LEU A 1 90 ? 12.040 8.909 -8.648 1.00 83.88 90 LEU A C 1
ATOM 669 O O . LEU A 1 90 ? 13.226 8.934 -8.957 1.00 83.88 90 LEU A O 1
ATOM 673 N N . ILE A 1 91 ? 11.608 8.399 -7.495 1.00 85.25 91 ILE A N 1
ATOM 674 C CA . ILE A 1 91 ? 12.501 7.893 -6.444 1.00 85.25 91 ILE A CA 1
ATOM 675 C C . ILE A 1 91 ? 13.186 6.601 -6.885 1.00 85.25 91 ILE A C 1
ATOM 677 O O . ILE A 1 91 ? 14.378 6.414 -6.657 1.00 85.25 91 ILE A O 1
ATOM 681 N N . TYR A 1 92 ? 12.429 5.713 -7.526 1.00 84.69 92 TYR A N 1
ATOM 682 C CA . TYR A 1 92 ? 12.910 4.400 -7.946 1.00 84.69 92 TYR A CA 1
ATOM 683 C C . TYR A 1 92 ? 13.460 4.380 -9.378 1.00 84.69 92 TYR A C 1
ATOM 685 O O . TYR A 1 92 ? 13.927 3.339 -9.833 1.00 84.69 92 TYR A O 1
ATOM 693 N N . GLY A 1 93 ? 13.407 5.503 -10.103 1.00 86.31 93 GLY A N 1
ATOM 694 C CA . GLY A 1 93 ? 13.865 5.590 -11.492 1.00 86.31 93 GLY A CA 1
ATOM 695 C C . GLY A 1 93 ? 13.098 4.673 -12.451 1.00 86.31 93 GLY A C 1
ATOM 696 O O . GLY A 1 93 ? 13.639 4.271 -13.481 1.00 86.31 93 GLY A O 1
ATOM 697 N N . VAL A 1 94 ? 11.858 4.309 -12.113 1.00 87.81 94 VAL A N 1
ATOM 698 C CA . VAL A 1 94 ? 11.000 3.475 -12.963 1.00 87.81 94 VAL A CA 1
ATOM 699 C C . VAL A 1 94 ? 10.107 4.351 -13.826 1.00 87.81 94 VAL A C 1
ATOM 701 O O . VAL A 1 94 ? 9.638 5.401 -13.393 1.00 87.81 94 VAL A O 1
ATOM 704 N N . LYS A 1 95 ? 9.812 3.900 -15.049 1.00 86.75 95 LYS A N 1
ATOM 705 C CA . LYS A 1 95 ? 8.913 4.640 -15.950 1.00 86.75 95 LYS A CA 1
ATOM 706 C C . LYS A 1 95 ? 7.509 4.771 -15.355 1.00 86.75 95 LYS A C 1
ATOM 708 O O . LYS A 1 95 ? 6.907 5.840 -15.403 1.00 86.75 95 LYS A O 1
ATOM 713 N N . GLN A 1 96 ? 6.993 3.666 -14.824 1.00 90.81 96 GLN A N 1
ATOM 714 C CA . GLN A 1 96 ? 5.667 3.603 -14.233 1.00 90.81 96 GLN A CA 1
ATOM 715 C C . GLN A 1 96 ? 5.536 2.376 -13.335 1.00 90.81 96 GLN A C 1
ATOM 717 O O . GLN A 1 96 ? 5.708 1.248 -13.795 1.00 90.81 96 GLN A O 1
ATOM 722 N N . PHE A 1 97 ? 5.157 2.591 -12.080 1.00 92.38 97 PHE A N 1
ATOM 723 C CA . PHE A 1 97 ? 4.588 1.538 -11.253 1.00 92.38 97 PHE A CA 1
ATOM 724 C C . PHE A 1 97 ? 3.111 1.320 -11.580 1.00 92.38 97 PHE A C 1
ATOM 726 O O . PHE A 1 97 ? 2.333 2.269 -11.679 1.00 92.38 97 PHE A O 1
ATOM 733 N N . SER A 1 98 ? 2.723 0.055 -11.710 1.00 92.81 98 SER A N 1
ATOM 734 C CA . SER A 1 98 ? 1.330 -0.382 -11.834 1.00 92.81 98 SER A CA 1
ATOM 735 C C . SER A 1 98 ? 1.001 -1.352 -10.701 1.00 92.81 98 SER A C 1
ATOM 737 O O . SER A 1 98 ? 1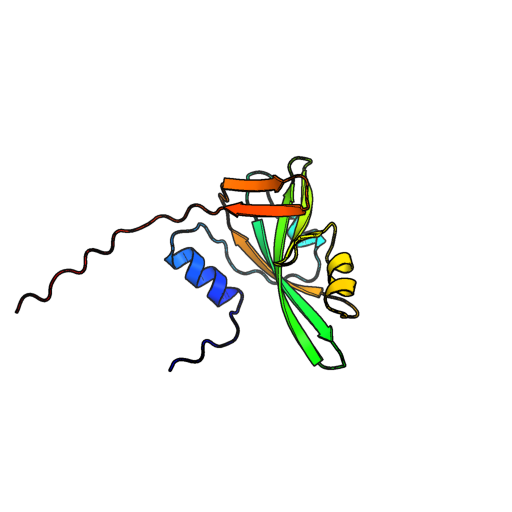.810 -2.248 -10.433 1.00 92.81 98 SER A O 1
ATOM 739 N N . PRO A 1 99 ? -0.144 -1.200 -10.017 1.00 94.38 99 PRO A N 1
ATOM 740 C CA . PRO A 1 99 ? -0.563 -2.177 -9.026 1.00 94.38 99 PRO A CA 1
ATOM 741 C C . PRO A 1 99 ? -0.968 -3.484 -9.723 1.00 94.38 99 PRO A C 1
ATOM 743 O O . PRO A 1 99 ? -1.397 -3.468 -10.874 1.00 94.38 99 PRO A O 1
ATOM 746 N N . PHE A 1 100 ? -0.815 -4.612 -9.032 1.00 94.12 100 PHE A N 1
ATOM 747 C CA . PHE A 1 100 ? -1.269 -5.918 -9.540 1.00 94.12 100 PHE A CA 1
ATOM 748 C C . PHE A 1 100 ? -2.102 -6.701 -8.523 1.00 94.12 100 PHE A C 1
ATOM 750 O O . PHE A 1 100 ? -2.948 -7.522 -8.890 1.00 94.12 100 PHE A O 1
ATOM 757 N N . ALA A 1 101 ? -1.872 -6.462 -7.233 1.00 94.50 101 ALA A N 1
ATOM 758 C CA . ALA A 1 101 ? -2.628 -7.078 -6.159 1.00 94.50 101 ALA A CA 1
ATOM 759 C C . ALA A 1 101 ? -2.559 -6.237 -4.885 1.00 94.50 101 ALA A C 1
ATOM 761 O O . ALA A 1 101 ? -1.646 -5.432 -4.694 1.00 94.50 101 ALA A O 1
ATOM 762 N N . TYR A 1 102 ? -3.529 -6.43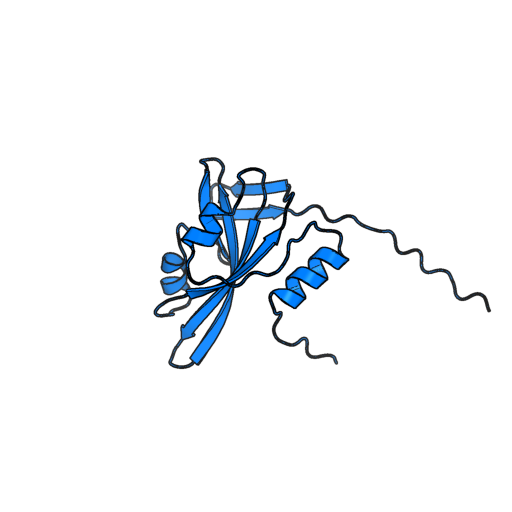5 -4.000 1.00 95.12 102 TYR A N 1
ATOM 763 C CA . TYR A 1 102 ? -3.559 -5.792 -2.699 1.00 95.12 102 TYR A CA 1
ATOM 764 C C . TYR A 1 102 ? -4.224 -6.661 -1.637 1.00 95.12 102 TYR A C 1
ATOM 766 O O . TYR A 1 102 ? -4.985 -7.581 -1.938 1.00 95.12 102 TYR A O 1
ATOM 774 N N . VAL A 1 103 ? -3.956 -6.340 -0.376 1.00 94.56 103 VAL A N 1
ATOM 775 C CA . VAL A 1 103 ? -4.598 -6.952 0.784 1.00 94.56 103 VAL A CA 1
ATOM 776 C C . VAL A 1 103 ? -4.900 -5.893 1.835 1.00 94.56 103 VAL A C 1
ATOM 778 O O . VAL A 1 103 ? -4.074 -5.025 2.106 1.00 94.56 103 VAL A O 1
ATOM 781 N N . HIS A 1 104 ? -6.095 -5.943 2.420 1.00 93.44 104 HIS A N 1
ATOM 782 C CA . HIS A 1 104 ? -6.457 -5.060 3.526 1.00 93.44 104 HIS A CA 1
ATOM 783 C C . HIS A 1 104 ? -5.930 -5.589 4.848 1.00 93.44 104 HIS A C 1
ATOM 785 O O . HIS A 1 104 ? -6.118 -6.764 5.160 1.00 93.44 104 HIS A O 1
ATOM 791 N N . VAL A 1 105 ? -5.366 -4.686 5.637 1.00 90.25 105 VAL A N 1
ATOM 792 C CA . VAL A 1 105 ? -5.062 -4.891 7.045 1.00 90.25 105 VAL A CA 1
ATOM 793 C C . VAL A 1 105 ? -5.905 -3.907 7.843 1.00 90.25 105 VAL A C 1
ATOM 795 O O . VAL A 1 105 ? -5.830 -2.693 7.630 1.00 90.25 105 VAL A O 1
ATOM 798 N N . LYS A 1 106 ? -6.769 -4.440 8.700 1.00 86.56 106 LYS A N 1
ATOM 799 C CA . LYS A 1 106 ? -7.743 -3.664 9.469 1.00 86.56 106 LYS A CA 1
ATOM 800 C C . LYS A 1 106 ? -7.199 -3.321 10.853 1.00 86.56 106 LYS A C 1
ATOM 802 O O . LYS A 1 106 ? -6.233 -3.928 11.305 1.00 86.56 106 LYS A O 1
ATOM 807 N N . ASN A 1 107 ? -7.843 -2.358 11.515 1.00 69.81 107 ASN A N 1
ATOM 808 C CA . ASN A 1 107 ? -7.563 -1.965 12.904 1.00 69.81 107 ASN A CA 1
ATOM 809 C C . ASN A 1 107 ? -6.091 -1.586 13.153 1.00 69.81 107 ASN A C 1
ATOM 811 O O . ASN A 1 107 ? -5.463 -2.002 14.123 1.00 69.81 107 ASN A O 1
ATOM 815 N N . VAL A 1 108 ? -5.519 -0.790 12.249 1.00 70.88 108 VAL A N 1
ATOM 816 C CA . VAL A 1 108 ? -4.172 -0.233 12.416 1.00 70.88 108 VAL A CA 1
ATOM 817 C C . VAL A 1 108 ? -4.288 1.075 13.211 1.00 70.88 108 VAL A C 1
ATOM 819 O O . VAL A 1 108 ? -4.873 2.049 12.737 1.00 70.88 108 VAL A O 1
ATOM 822 N N . PHE A 1 109 ? -3.765 1.080 14.440 1.00 58.06 109 PHE A N 1
ATOM 823 C CA . PHE A 1 109 ? -3.964 2.129 15.452 1.00 58.06 109 PHE A CA 1
ATOM 824 C C . PHE A 1 109 ? -3.109 3.386 15.253 1.00 58.06 109 PHE A C 1
ATOM 826 O O . PHE A 1 109 ? -3.466 4.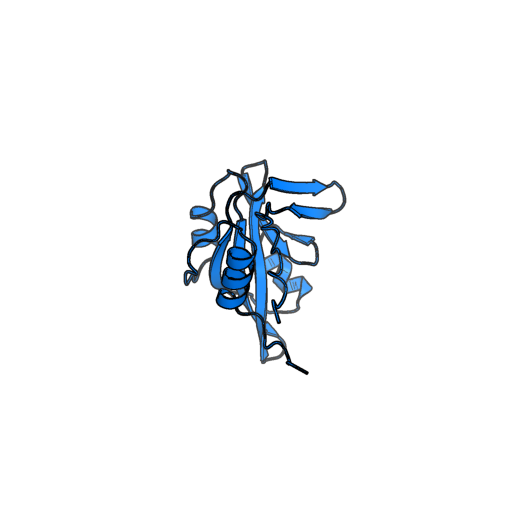457 15.737 1.00 58.06 109 PHE A O 1
ATOM 833 N N . GLY A 1 110 ? -1.988 3.297 14.538 1.00 55.41 110 GLY A N 1
ATOM 834 C CA . GLY A 1 110 ? -1.124 4.450 14.286 1.00 55.41 110 GLY A CA 1
ATOM 835 C C . GLY A 1 110 ? -1.112 4.824 12.815 1.00 55.41 110 GLY A C 1
ATOM 836 O O . GLY A 1 110 ? -0.648 4.031 12.006 1.00 55.41 110 GLY A O 1
ATOM 837 N N . LYS A 1 111 ? -1.581 6.028 12.477 1.00 57.50 111 LYS A N 1
ATOM 838 C CA . LYS A 1 111 ? -1.346 6.703 11.189 1.00 57.50 111 LYS A CA 1
ATOM 839 C C . LYS A 1 111 ? -0.921 8.140 11.464 1.00 57.50 111 LYS A C 1
ATOM 841 O O . LYS A 1 111 ? -1.686 9.075 11.235 1.00 57.50 111 LYS A O 1
ATOM 846 N N . VAL A 1 112 ? 0.261 8.332 12.039 1.00 53.19 112 VAL A N 1
ATOM 847 C CA . VAL A 1 112 ? 0.731 9.689 12.350 1.00 53.19 112 VAL A CA 1
ATOM 848 C C . VAL A 1 112 ? 1.704 10.133 11.276 1.00 53.19 112 VAL A C 1
ATOM 850 O O . VAL A 1 112 ? 2.763 9.537 11.107 1.00 53.19 112 VAL A O 1
ATOM 853 N N . MET A 1 113 ? 1.318 11.192 10.567 1.00 55.69 113 MET A N 1
ATOM 854 C CA . MET A 1 113 ? 2.212 12.004 9.752 1.00 55.69 113 MET A CA 1
ATOM 855 C C . MET A 1 113 ? 2.817 13.070 10.664 1.00 55.69 113 MET A C 1
ATOM 857 O O . MET A 1 113 ? 2.153 14.057 10.979 1.00 55.69 113 MET A O 1
ATOM 861 N N . VAL A 1 114 ? 4.043 12.861 11.137 1.00 55.44 114 VAL A N 1
ATOM 862 C CA . VAL A 1 114 ? 4.733 13.851 11.974 1.00 55.44 114 VAL A CA 1
ATOM 863 C C . VAL A 1 114 ? 5.241 14.987 11.070 1.00 55.44 114 VAL A C 1
ATOM 865 O O . VAL A 1 114 ? 5.740 14.704 9.972 1.00 55.44 114 VAL A O 1
ATOM 868 N N . PRO A 1 115 ? 5.142 16.270 11.479 1.00 48.75 115 PRO A N 1
ATOM 869 C CA . PRO A 1 115 ? 5.816 17.362 10.778 1.00 48.75 115 PRO A CA 1
ATOM 870 C C . PRO A 1 115 ? 7.304 17.025 10.602 1.00 48.75 115 PRO A C 1
ATOM 872 O O . PRO A 1 115 ? 8.001 16.788 11.584 1.00 48.75 115 PRO A O 1
ATOM 875 N N . GLY A 1 116 ? 7.769 16.932 9.353 1.00 57.59 116 GLY A N 1
ATOM 876 C CA . GLY A 1 116 ? 9.109 16.422 9.018 1.00 57.59 116 GLY A CA 1
ATOM 877 C C . GLY A 1 116 ? 9.127 15.124 8.199 1.00 57.59 116 GLY A C 1
ATOM 878 O O . GLY A 1 116 ? 10.197 14.693 7.790 1.00 57.59 116 GLY A O 1
ATOM 879 N N . GLY A 1 117 ? 7.966 14.529 7.899 1.00 52.69 117 GLY A N 1
ATOM 880 C CA . GLY A 1 117 ? 7.842 13.451 6.905 1.00 52.69 117 GLY A CA 1
ATOM 881 C C . GLY A 1 117 ? 7.904 12.028 7.464 1.00 52.69 117 GLY A C 1
ATOM 882 O O . GLY A 1 117 ? 7.763 11.074 6.700 1.00 52.69 117 GLY A O 1
ATOM 883 N N . THR A 1 118 ? 8.053 11.863 8.779 1.00 54.38 118 THR A N 1
ATOM 884 C CA . THR A 1 118 ? 7.994 10.543 9.414 1.00 54.38 118 THR A CA 1
ATOM 885 C C . THR A 1 118 ? 6.549 10.067 9.474 1.00 54.38 118 THR A C 1
ATOM 887 O O . THR A 1 118 ? 5.709 10.689 10.129 1.00 54.38 118 THR A O 1
ATOM 890 N N . ALA A 1 119 ? 6.268 8.954 8.806 1.00 58.22 119 ALA A N 1
ATOM 891 C CA . ALA A 1 119 ? 5.002 8.251 8.918 1.00 58.22 119 ALA A CA 1
ATOM 892 C C . ALA A 1 119 ? 5.178 6.997 9.761 1.00 58.22 119 ALA A C 1
ATOM 894 O O . ALA A 1 119 ? 6.033 6.162 9.471 1.00 58.22 119 ALA A O 1
ATOM 895 N N . VAL A 1 120 ? 4.368 6.875 10.810 1.00 59.97 120 VAL A N 1
ATOM 896 C CA . VAL A 1 120 ? 4.350 5.682 11.659 1.00 59.97 120 VAL A CA 1
ATOM 897 C C . VAL A 1 120 ? 3.058 4.927 11.410 1.00 59.97 120 VAL A C 1
ATOM 899 O O . VAL A 1 120 ? 1.970 5.483 11.584 1.00 59.97 120 VAL A O 1
ATOM 902 N N . LEU A 1 121 ? 3.209 3.660 11.025 1.00 64.12 121 LEU A N 1
ATOM 903 C CA . LEU A 1 121 ? 2.134 2.686 10.930 1.00 64.12 121 LEU A CA 1
ATOM 904 C C . LEU A 1 121 ? 2.270 1.702 12.090 1.00 64.12 121 LEU A C 1
ATOM 906 O O . LEU A 1 121 ? 3.205 0.907 12.116 1.00 64.12 121 LEU A O 1
ATOM 910 N N . ALA A 1 122 ? 1.356 1.781 13.056 1.00 63.78 122 ALA A N 1
ATOM 911 C CA . ALA A 1 122 ? 1.326 0.869 14.198 1.00 63.78 122 ALA A CA 1
ATOM 912 C C . ALA A 1 122 ? 0.121 -0.062 14.079 1.00 63.78 122 ALA A C 1
ATOM 914 O O . ALA A 1 122 ? -1.016 0.400 14.001 1.00 63.78 122 ALA A O 1
ATOM 915 N N . MET A 1 123 ? 0.382 -1.363 14.053 1.00 65.06 123 MET A N 1
ATOM 916 C CA . MET A 1 123 ? -0.624 -2.415 13.966 1.00 65.06 123 MET A CA 1
ATOM 917 C C . MET A 1 123 ? -0.694 -3.127 15.309 1.00 65.06 123 MET A C 1
ATOM 919 O O . MET A 1 123 ? 0.347 -3.510 15.843 1.00 65.06 123 MET A O 1
ATOM 923 N N . GLU A 1 124 ? -1.898 -3.291 15.851 1.00 55.97 124 GLU A N 1
ATOM 924 C CA . GLU A 1 124 ? -2.071 -4.165 17.004 1.00 55.97 124 GLU A CA 1
ATOM 925 C C . GLU A 1 124 ? -2.016 -5.615 16.531 1.00 55.97 124 GLU A C 1
ATOM 927 O O . GLU A 1 124 ? -2.588 -5.996 15.509 1.00 55.97 124 GLU A O 1
ATOM 932 N N . VAL A 1 125 ? -1.266 -6.407 17.277 1.00 56.44 125 VAL A N 1
ATOM 933 C CA . VAL A 1 125 ? -0.970 -7.795 16.982 1.00 56.44 125 VAL A CA 1
ATOM 934 C C . VAL A 1 125 ? -1.316 -8.559 18.254 1.00 56.44 125 VAL A C 1
ATOM 936 O O . VAL A 1 125 ? -0.729 -8.289 19.303 1.00 56.44 125 VAL A O 1
ATOM 939 N N . LEU A 1 126 ? -2.300 -9.461 18.189 1.00 52.03 126 LEU A N 1
ATOM 940 C CA . LEU A 1 126 ? -2.701 -10.294 19.326 1.00 52.03 126 LEU A CA 1
ATOM 941 C C . LEU A 1 126 ? -1.547 -11.234 19.701 1.00 52.03 126 LEU A C 1
ATOM 943 O O . LEU A 1 126 ? -1.378 -12.308 19.128 1.00 52.03 126 LEU A O 1
ATOM 947 N N . GLY A 1 127 ? -0.742 -10.824 20.679 1.00 46.72 127 GLY A N 1
ATOM 948 C CA . GLY A 1 127 ? 0.336 -11.643 21.216 1.00 46.72 127 GLY A CA 1
ATOM 949 C C . GLY A 1 127 ? -0.224 -12.851 21.963 1.00 46.72 127 GLY A C 1
ATOM 950 O O . GLY A 1 127 ? -0.768 -12.713 23.056 1.00 46.72 127 GLY A O 1
ATOM 951 N N . VAL A 1 128 ? -0.064 -14.046 21.398 1.00 52.22 128 VAL A N 1
ATOM 952 C CA . VAL A 1 128 ? -0.293 -15.303 22.120 1.00 52.22 128 VAL A CA 1
ATOM 953 C C . VAL A 1 128 ? 1.007 -15.696 22.814 1.00 52.22 128 VAL A C 1
ATOM 955 O O . VAL A 1 128 ? 2.032 -15.890 22.161 1.00 52.22 128 VAL A O 1
ATOM 958 N N . ILE A 1 129 ? 0.984 -15.817 24.144 1.00 52.09 129 ILE A N 1
ATOM 959 C CA . ILE A 1 129 ? 2.100 -16.403 24.892 1.00 52.09 129 ILE A CA 1
ATOM 960 C C . ILE A 1 129 ? 2.148 -17.886 24.520 1.00 52.09 129 ILE A C 1
ATOM 962 O O . ILE A 1 129 ? 1.335 -18.679 24.991 1.00 52.09 129 ILE A O 1
ATOM 966 N N . ALA A 1 130 ? 3.089 -18.263 23.658 1.00 47.41 130 ALA A N 1
ATOM 967 C CA . ALA A 1 130 ? 3.392 -19.661 23.407 1.00 47.41 130 ALA A CA 1
ATOM 968 C C . ALA A 1 130 ? 4.119 -20.223 24.636 1.00 47.4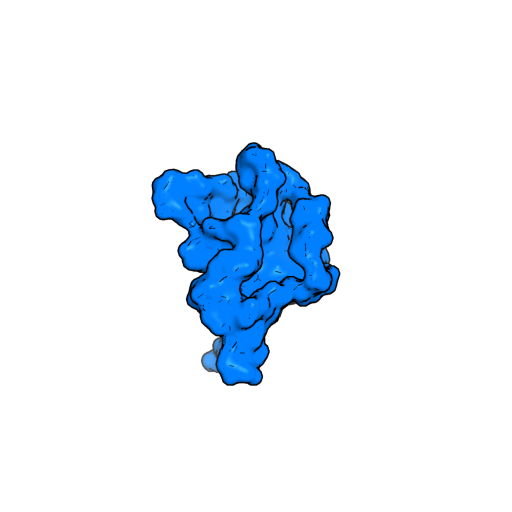1 130 ALA A C 1
ATOM 970 O O . ALA A 1 130 ? 5.338 -20.115 24.762 1.00 47.41 130 ALA A O 1
ATOM 971 N N . THR A 1 131 ? 3.378 -20.809 25.575 1.00 49.28 131 THR A N 1
ATOM 972 C CA . THR A 1 131 ? 3.974 -21.683 26.583 1.00 49.28 131 THR A CA 1
ATOM 973 C C . THR A 1 131 ? 4.453 -22.939 25.874 1.00 49.28 131 THR A C 1
ATOM 975 O O . THR A 1 131 ? 3.664 -23.782 25.453 1.00 49.28 131 THR A O 1
ATOM 978 N N . GLN A 1 132 ? 5.769 -23.058 25.719 1.00 48.69 132 GLN A N 1
ATOM 979 C CA . GLN A 1 132 ? 6.399 -24.307 25.325 1.00 48.69 132 GLN A CA 1
ATOM 980 C C . GLN A 1 132 ? 6.042 -25.334 26.411 1.00 48.69 132 GLN A C 1
ATOM 982 O O . GLN A 1 132 ? 6.563 -25.266 27.525 1.00 48.69 132 GLN A O 1
ATOM 987 N N . GLN A 1 133 ? 5.091 -26.235 26.136 1.00 47.69 133 GLN A N 1
ATOM 988 C CA . GLN A 1 133 ? 4.862 -27.383 27.007 1.00 47.69 133 GLN A CA 1
ATOM 989 C C . GLN A 1 133 ? 6.173 -28.158 27.038 1.00 47.69 133 GLN A C 1
ATOM 991 O O . GLN A 1 133 ? 6.638 -28.659 26.013 1.00 47.69 133 GLN A O 1
ATOM 996 N N . GLY A 1 134 ? 6.808 -28.146 28.210 1.00 43.91 134 GLY A N 1
ATOM 997 C CA . GLY A 1 134 ? 8.062 -28.833 28.442 1.00 43.91 134 GLY A CA 1
ATOM 998 C C . GLY A 1 134 ? 7.949 -30.274 27.974 1.00 43.91 134 GLY A C 1
ATOM 999 O O . GLY A 1 134 ? 6.943 -30.938 28.221 1.00 43.91 134 GLY A O 1
ATOM 1000 N N . ALA A 1 135 ? 8.992 -30.736 27.292 1.00 50.41 135 ALA A N 1
ATOM 1001 C CA . ALA A 1 135 ? 9.202 -32.143 27.026 1.00 50.41 135 ALA A CA 1
ATOM 1002 C C . ALA A 1 135 ? 9.171 -32.901 28.363 1.00 50.41 135 ALA A C 1
ATOM 1004 O O . ALA A 1 135 ? 10.147 -32.930 29.114 1.00 50.41 135 ALA A O 1
ATOM 1005 N N . THR A 1 136 ? 8.022 -33.480 28.699 1.00 52.50 136 THR A N 1
ATOM 1006 C CA . THR A 1 136 ? 7.933 -34.514 29.721 1.00 52.50 136 THR A CA 1
ATOM 1007 C C . THR A 1 136 ? 8.497 -35.800 29.135 1.00 52.50 136 THR A C 1
ATOM 1009 O O . THR A 1 136 ? 7.793 -36.485 28.405 1.00 52.50 136 THR A O 1
ATOM 1012 N N . ARG A 1 137 ? 9.763 -36.035 29.506 1.00 46.69 137 ARG A N 1
ATOM 1013 C CA . ARG A 1 137 ? 10.516 -37.298 29.636 1.00 46.69 137 ARG A CA 1
ATOM 1014 C C . ARG A 1 137 ? 10.532 -38.263 28.454 1.00 46.69 137 ARG A C 1
ATOM 1016 O O . ARG A 1 137 ? 9.520 -38.951 28.224 1.00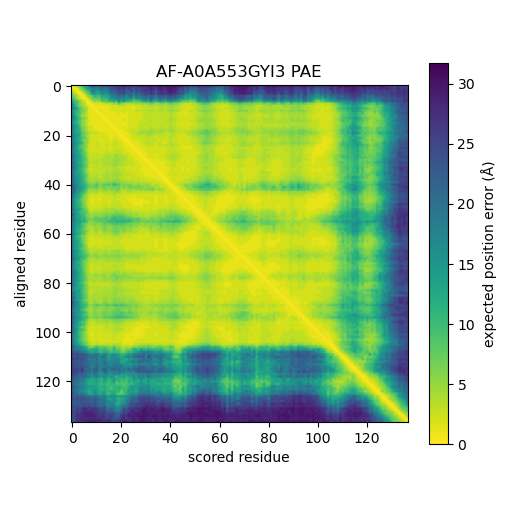 46.69 137 ARG A O 1
#

Foldseek 3Di:
DDDDDPQDQVNVQVVQVVLPFDKADKDWDFDPVVVLVPADQQLKKKWWWKWFADPNDIDIDIWIWHQDPVRQIWIDDPVFIDNDQVVVCVVRVTPDITTTIMMMTPDFPAADQDVPGDGDTHTDGPDDPPPPPDPDD

Sequence (137 aa):
MHQAGPLTLEGIAANLRALGADVGLVKKVEHMDDIARSLPRDGSVAIVGILGDFQGQRVGHAVYVFKDLSGSTRVMDRTGVYKSLSDLNLIYGVKQFSPFAYVHVKNVFGKVMVPGGTAVLAMEVLGVIATQQGATR

Secondary structure (DSSP, 8-state):
--------HHHHHHHHHHHT--B---EE-S-HHHHHHH--SSS-EEEEEEEEEETTEEEEEEEEEEE-TTS-EEEEETTEEESSHHHHHHHHT-S--EEEEEEEE--EEEEEE-TTS-EEEEE--------------

Mean predicted aligned error: 9.31 Å